Protein AF-A0A2C6CQI9-F1 (afdb_monomer)

Secondary structure (DSSP, 8-state):
-TTSTTEEEEEEEEESSSSSS--HHHHHTT-S-PEEEEEEEE-TTTS-HHHHHHHHHHHS-SSS--GGGTSTT--EEEPPTTS-THHHHHHHHHHHHHHHHHHS----EEESSPPEEEPPTTTTTTTTSS--PPPPP-S--GGGGTT---S--

Structure (mmCIF, N/CA/C/O backbone):
data_AF-A0A2C6CQI9-F1
#
_entry.id   AF-A0A2C6CQI9-F1
#
loop_
_atom_site.group_PDB
_atom_site.id
_atom_site.type_symbol
_atom_site.label_atom_id
_atom_site.label_alt_id
_atom_site.label_comp_id
_atom_site.label_asym_id
_atom_site.label_entity_id
_atom_site.label_seq_id
_atom_site.pdbx_PDB_ins_code
_atom_site.Cartn_x
_atom_site.Cartn_y
_atom_site.Cartn_z
_atom_site.occupancy
_atom_site.B_iso_or_equiv
_atom_site.auth_seq_id
_atom_site.auth_comp_id
_atom_site.auth_asym_id
_atom_site.auth_atom_id
_atom_site.pdbx_PDB_model_num
ATOM 1 N N . MET A 1 1 ? -3.247 -13.017 1.443 1.00 61.34 1 MET A N 1
ATOM 2 C CA . MET A 1 1 ? -4.405 -12.365 0.788 1.00 61.34 1 MET A CA 1
ATOM 3 C C . MET A 1 1 ? -5.164 -13.304 -0.144 1.00 61.34 1 MET A C 1
ATOM 5 O O . MET A 1 1 ? -6.374 -13.183 -0.198 1.00 61.34 1 MET A O 1
ATOM 9 N N . SER A 1 2 ? -4.514 -14.252 -0.832 1.00 61.50 2 SER A N 1
ATOM 10 C CA . SER A 1 2 ? -5.174 -15.193 -1.760 1.00 61.50 2 SER A CA 1
ATOM 11 C C . SER A 1 2 ? -6.266 -16.084 -1.145 1.00 61.50 2 SER A C 1
ATOM 13 O O . SER A 1 2 ? -7.115 -16.575 -1.872 1.00 61.50 2 SER A O 1
ATOM 15 N N . GLN A 1 3 ? -6.276 -16.275 0.178 1.00 68.69 3 GLN A N 1
ATOM 16 C CA . GLN A 1 3 ? -7.279 -17.087 0.886 1.00 68.69 3 GLN A CA 1
ATOM 17 C C . GLN A 1 3 ? -8.524 -16.293 1.334 1.00 68.69 3 GLN A C 1
ATOM 19 O O . GLN A 1 3 ? -9.401 -16.848 1.989 1.00 68.69 3 GLN A O 1
ATOM 24 N N . LEU A 1 4 ? -8.603 -14.991 1.032 1.00 72.81 4 LEU A N 1
ATOM 25 C CA . LEU A 1 4 ? -9.772 -14.178 1.371 1.00 72.81 4 LEU A CA 1
ATOM 26 C C . LEU A 1 4 ? -10.939 -14.477 0.427 1.00 72.81 4 LEU A C 1
ATOM 28 O O . LEU A 1 4 ? -10.793 -14.400 -0.793 1.00 72.81 4 LEU A O 1
ATOM 32 N N . ALA A 1 5 ? -12.117 -14.739 0.995 1.00 80.31 5 ALA A N 1
ATOM 33 C CA . ALA A 1 5 ? -13.346 -14.856 0.219 1.00 80.31 5 ALA A CA 1
ATOM 34 C C . ALA A 1 5 ? -13.591 -13.564 -0.583 1.00 80.31 5 ALA A C 1
ATOM 36 O O . ALA A 1 5 ? -13.515 -12.465 -0.039 1.00 80.31 5 ALA A O 1
ATOM 37 N N . GLY A 1 6 ? -13.847 -13.701 -1.886 1.00 82.44 6 GLY A N 1
ATOM 38 C CA . GLY A 1 6 ? -14.024 -12.574 -2.807 1.00 82.44 6 GLY A CA 1
ATOM 39 C C . GLY A 1 6 ? -12.756 -12.140 -3.547 1.00 82.44 6 GLY A C 1
ATOM 40 O O . GLY A 1 6 ? -12.868 -11.393 -4.517 1.00 82.44 6 GLY A O 1
ATOM 41 N N . VAL A 1 7 ? -11.565 -12.629 -3.177 1.00 86.69 7 VAL A N 1
ATOM 42 C CA . VAL A 1 7 ? -10.353 -12.435 -3.990 1.00 86.69 7 VAL A CA 1
ATOM 43 C C . VAL A 1 7 ? -10.386 -13.377 -5.193 1.00 86.69 7 VAL A C 1
ATOM 45 O O . VAL A 1 7 ? -10.481 -14.590 -5.048 1.00 86.69 7 VAL A O 1
ATOM 48 N N . ILE A 1 8 ? -10.302 -12.799 -6.390 1.00 87.12 8 ILE A N 1
ATOM 49 C CA . ILE A 1 8 ? -10.314 -13.511 -7.674 1.00 87.12 8 ILE A CA 1
ATOM 50 C C . ILE A 1 8 ? -8.895 -13.951 -8.042 1.00 87.12 8 ILE A C 1
ATOM 52 O O . ILE A 1 8 ? -8.685 -15.075 -8.485 1.00 87.12 8 ILE A O 1
ATOM 56 N N . SER A 1 9 ? -7.911 -13.060 -7.895 1.00 85.00 9 SER A N 1
ATOM 57 C CA . SER A 1 9 ? -6.504 -13.384 -8.155 1.00 85.00 9 SER A CA 1
ATOM 58 C C . SER A 1 9 ? -5.549 -12.419 -7.459 1.00 85.00 9 SER A C 1
ATOM 60 O O . SER A 1 9 ? -5.897 -11.278 -7.139 1.00 85.00 9 SER A O 1
ATOM 62 N N . THR A 1 10 ? -4.315 -12.874 -7.250 1.00 86.44 10 THR A N 1
ATOM 63 C CA . THR A 1 10 ? -3.217 -12.066 -6.712 1.00 86.44 10 THR A CA 1
ATOM 64 C C . THR A 1 10 ? -1.977 -12.232 -7.573 1.00 86.44 10 THR A C 1
ATOM 66 O O . THR A 1 10 ? -1.635 -13.360 -7.911 1.00 86.44 10 THR A O 1
ATOM 69 N N . HIS A 1 11 ? -1.287 -11.136 -7.884 1.00 85.69 11 HIS A N 1
ATOM 70 C CA . HIS A 1 11 ? -0.061 -11.155 -8.685 1.00 85.69 11 HIS A CA 1
ATOM 71 C C . HIS A 1 11 ? 1.039 -10.362 -7.985 1.00 85.69 11 HIS A C 1
ATOM 73 O O . HIS A 1 11 ? 0.832 -9.201 -7.628 1.00 85.69 11 HIS A O 1
ATOM 79 N N . ALA A 1 12 ? 2.211 -10.968 -7.810 1.00 86.62 12 ALA A N 1
ATOM 80 C CA . ALA A 1 12 ? 3.386 -10.273 -7.293 1.00 86.62 12 ALA A CA 1
ATOM 81 C C . ALA A 1 12 ? 4.029 -9.406 -8.388 1.00 86.62 12 ALA A C 1
ATOM 83 O O . ALA A 1 12 ? 4.058 -9.781 -9.565 1.00 86.62 12 ALA A O 1
ATOM 84 N N . GLY A 1 13 ? 4.550 -8.241 -8.013 1.00 87.62 13 GLY A N 1
ATOM 85 C CA . GLY A 1 13 ? 5.192 -7.332 -8.953 1.00 87.62 13 GLY A CA 1
ATOM 86 C C . GLY A 1 13 ? 5.795 -6.099 -8.303 1.00 87.62 13 GLY A C 1
ATOM 87 O O . GLY A 1 13 ? 6.000 -6.041 -7.091 1.00 87.62 13 GLY A O 1
ATOM 88 N N . PHE A 1 14 ? 6.074 -5.108 -9.142 1.00 88.44 14 PHE A N 1
ATOM 89 C CA . PHE A 1 14 ? 6.751 -3.872 -8.780 1.00 88.44 14 PHE A CA 1
ATOM 90 C C . PHE A 1 14 ? 5.904 -2.666 -9.183 1.00 88.44 14 PHE A C 1
ATOM 92 O O . PHE A 1 14 ? 5.313 -2.647 -10.266 1.00 88.44 14 PHE A O 1
ATOM 99 N N . ALA A 1 15 ? 5.833 -1.660 -8.313 1.00 89.19 15 ALA A N 1
ATOM 100 C CA . ALA A 1 15 ? 5.063 -0.446 -8.568 1.00 89.19 15 ALA A CA 1
ATOM 101 C C . ALA A 1 15 ? 5.604 0.768 -7.797 1.00 89.19 15 ALA A C 1
ATOM 103 O O . ALA A 1 15 ? 6.308 0.636 -6.796 1.00 89.19 15 ALA A O 1
ATOM 104 N N . GLY A 1 16 ? 5.231 1.970 -8.243 1.00 85.56 16 GLY A N 1
ATOM 105 C CA . GLY A 1 16 ? 5.514 3.231 -7.543 1.00 85.56 16 GLY A CA 1
ATOM 106 C C . GLY A 1 16 ? 6.908 3.824 -7.778 1.00 85.56 16 GLY A C 1
ATOM 107 O O . GLY A 1 16 ? 7.200 4.885 -7.224 1.00 85.56 16 GLY A O 1
ATOM 108 N N . GLY A 1 17 ? 7.748 3.164 -8.579 1.00 86.00 17 GLY A N 1
ATOM 109 C CA . GLY A 1 17 ? 9.033 3.673 -9.059 1.00 86.00 17 GLY A CA 1
ATOM 110 C C . GLY A 1 17 ? 8.952 4.346 -10.430 1.00 86.00 17 GLY A C 1
ATOM 111 O O . GLY A 1 17 ? 7.885 4.446 -11.032 1.00 86.00 17 GLY A O 1
ATOM 112 N N . THR A 1 18 ? 10.101 4.802 -10.929 1.00 83.88 18 THR A N 1
ATOM 113 C CA . THR A 1 18 ? 10.212 5.574 -12.182 1.00 83.88 18 THR A CA 1
ATOM 114 C C . THR A 1 18 ? 10.666 4.742 -13.379 1.00 83.88 18 THR A C 1
ATOM 116 O O . THR A 1 18 ? 10.424 5.133 -14.517 1.00 83.88 18 THR A O 1
ATOM 119 N N . LEU A 1 19 ? 11.314 3.595 -13.146 1.00 83.75 19 LEU A N 1
ATOM 120 C CA . LEU A 1 19 ? 11.836 2.743 -14.215 1.00 83.75 19 LEU A CA 1
ATOM 121 C C . LEU A 1 19 ? 10.705 1.906 -14.845 1.00 83.75 19 LEU A C 1
ATOM 123 O O . LEU A 1 19 ? 10.106 1.100 -14.127 1.00 83.75 19 LEU A O 1
ATOM 127 N N . PRO A 1 20 ? 10.409 2.036 -16.151 1.00 85.75 20 PRO A N 1
ATOM 128 C CA . PRO A 1 20 ? 9.466 1.146 -16.817 1.00 85.75 20 PRO A CA 1
ATOM 129 C C . PRO A 1 20 ? 10.046 -0.266 -16.974 1.00 85.75 20 PRO A C 1
ATOM 131 O O . PRO A 1 20 ? 11.238 -0.421 -17.225 1.00 85.75 20 PRO A O 1
ATOM 134 N N . TYR A 1 21 ? 9.193 -1.286 -16.843 1.00 84.06 21 TYR A N 1
ATOM 135 C CA . TYR A 1 21 ? 9.546 -2.710 -16.977 1.00 84.06 21 TYR A CA 1
ATOM 136 C C . TYR A 1 21 ? 10.789 -3.130 -16.159 1.00 84.06 21 TYR A C 1
ATOM 138 O O . TYR A 1 21 ? 11.743 -3.672 -16.722 1.00 84.06 21 TYR A O 1
ATOM 146 N N . PRO A 1 22 ? 10.814 -2.880 -14.834 1.00 83.44 22 PRO A N 1
ATOM 147 C CA . PRO A 1 22 ? 11.981 -3.168 -14.010 1.00 83.44 22 PRO A CA 1
ATOM 148 C C . PRO A 1 22 ? 12.212 -4.681 -13.874 1.00 83.44 22 PRO A C 1
ATOM 150 O O . PRO A 1 22 ? 11.277 -5.452 -13.651 1.00 83.44 22 PRO A O 1
ATOM 153 N N . THR A 1 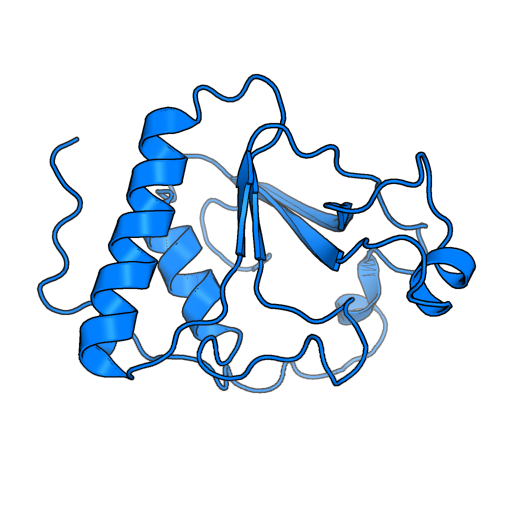23 ? 13.472 -5.112 -13.928 1.00 81.50 23 THR A N 1
ATOM 154 C CA . THR A 1 23 ? 13.852 -6.472 -13.521 1.00 81.50 23 THR A CA 1
ATOM 155 C C . THR A 1 23 ? 14.040 -6.548 -12.007 1.00 81.50 23 THR A C 1
ATOM 157 O O . THR A 1 23 ? 14.371 -5.554 -11.358 1.00 81.50 23 THR A O 1
ATOM 160 N N . TYR A 1 24 ? 13.902 -7.742 -11.421 1.00 78.44 24 TYR A N 1
ATOM 161 C CA . TYR A 1 24 ? 14.149 -7.943 -9.986 1.00 78.44 24 TYR A CA 1
ATOM 162 C C . TYR A 1 24 ? 15.541 -7.454 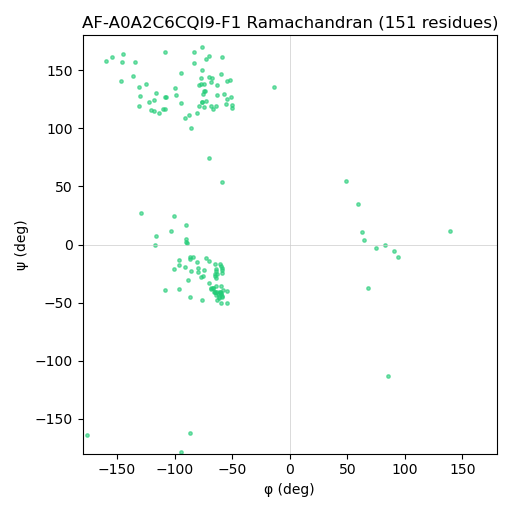-9.558 1.00 78.44 24 TYR A C 1
ATOM 164 O O . TYR A 1 24 ? 15.687 -6.809 -8.522 1.00 78.44 24 TYR A O 1
ATOM 172 N N . GLN A 1 25 ? 16.561 -7.696 -10.388 1.00 77.75 25 GLN A N 1
ATOM 173 C CA . GLN A 1 25 ? 17.926 -7.235 -10.132 1.00 77.75 25 GLN A CA 1
ATOM 174 C C . GLN A 1 25 ? 18.003 -5.707 -10.045 1.00 77.75 25 GLN A C 1
ATOM 176 O O . GLN A 1 25 ? 18.657 -5.189 -9.145 1.00 77.75 25 GLN A O 1
ATOM 181 N N . GLN A 1 26 ? 17.293 -4.989 -10.921 1.00 80.25 26 GLN A N 1
ATOM 182 C CA . GLN A 1 26 ? 17.209 -3.526 -10.886 1.00 80.25 26 GLN A CA 1
ATOM 183 C C . GLN A 1 26 ? 16.400 -3.018 -9.688 1.00 80.25 26 GLN A C 1
ATOM 185 O O . GLN A 1 26 ? 16.708 -1.973 -9.131 1.00 80.25 26 GLN A O 1
ATOM 190 N N . VAL A 1 27 ? 15.370 -3.735 -9.240 1.00 78.62 27 VAL A N 1
ATOM 191 C CA . VAL A 1 27 ? 14.658 -3.357 -8.006 1.00 78.62 27 VAL A CA 1
ATOM 192 C C . VAL A 1 27 ? 15.557 -3.562 -6.785 1.00 78.62 27 VAL A C 1
ATOM 194 O O . VAL A 1 27 ? 15.615 -2.696 -5.914 1.00 78.62 27 VAL A O 1
ATOM 197 N N . CYS A 1 28 ? 16.352 -4.634 -6.774 1.00 75.44 28 CYS A N 1
ATOM 198 C CA . CYS A 1 28 ? 17.312 -4.933 -5.713 1.00 75.44 28 CYS A CA 1
ATOM 199 C C . CYS A 1 28 ? 18.444 -3.904 -5.578 1.00 75.44 28 CYS A C 1
ATOM 201 O O . CYS A 1 28 ? 19.033 -3.814 -4.500 1.00 75.44 28 CYS A O 1
ATOM 203 N N . THR A 1 29 ? 18.743 -3.103 -6.613 1.00 76.12 29 THR A N 1
ATOM 204 C CA . THR A 1 29 ? 19.695 -1.981 -6.482 1.00 76.12 29 THR A CA 1
ATOM 205 C C . THR A 1 29 ? 19.124 -0.816 -5.680 1.00 76.12 29 THR A C 1
ATOM 207 O O . THR A 1 29 ? 19.874 0.082 -5.308 1.00 76.12 29 THR A O 1
ATOM 210 N N . LYS A 1 30 ? 17.811 -0.814 -5.398 1.00 71.06 30 LYS A N 1
ATOM 211 C CA . LYS A 1 30 ? 17.092 0.199 -4.602 1.00 71.06 30 LYS A CA 1
ATOM 212 C C . LYS A 1 30 ? 17.094 1.610 -5.198 1.00 71.06 30 LYS A C 1
ATOM 214 O O . LYS A 1 30 ? 16.663 2.554 -4.546 1.00 71.06 30 LYS A O 1
ATOM 219 N N . THR A 1 31 ? 17.529 1.764 -6.446 1.00 78.06 31 THR A N 1
ATOM 220 C CA . THR A 1 31 ? 17.607 3.059 -7.143 1.00 78.06 31 THR A CA 1
ATOM 221 C C . THR A 1 31 ? 16.394 3.345 -8.026 1.00 78.06 31 THR A C 1
ATOM 223 O O . THR A 1 31 ? 16.194 4.477 -8.449 1.00 78.06 31 THR A O 1
ATOM 226 N N . THR A 1 32 ? 15.557 2.340 -8.294 1.00 80.50 32 THR A N 1
ATOM 227 C CA . THR A 1 32 ? 14.403 2.464 -9.205 1.00 80.50 32 THR A CA 1
ATOM 228 C C . THR A 1 32 ? 13.174 3.107 -8.562 1.00 80.50 32 THR A C 1
ATOM 230 O O . THR A 1 32 ? 12.237 3.485 -9.265 1.00 80.50 32 THR A O 1
ATOM 233 N N . GLY A 1 33 ? 13.149 3.203 -7.228 1.00 81.12 33 GLY A N 1
ATOM 234 C CA . GLY A 1 33 ? 12.017 3.719 -6.450 1.00 81.12 33 GLY A CA 1
ATOM 235 C C . GLY A 1 33 ? 10.821 2.763 -6.326 1.00 81.12 33 GLY A C 1
ATOM 236 O O . GLY A 1 33 ? 9.851 3.077 -5.629 1.00 81.12 33 GLY A O 1
ATOM 237 N N . HIS A 1 34 ? 10.873 1.589 -6.964 1.00 83.94 34 HIS A N 1
ATOM 238 C CA . HIS A 1 34 ? 9.787 0.611 -6.899 1.00 83.94 34 HIS A CA 1
ATOM 239 C C . HIS A 1 34 ? 9.633 0.013 -5.498 1.00 83.94 34 HIS A C 1
ATOM 241 O O . HIS A 1 34 ? 10.608 -0.201 -4.778 1.00 83.94 34 HIS A O 1
ATOM 247 N N . ALA A 1 35 ? 8.386 -0.233 -5.107 1.00 83.75 35 ALA A N 1
ATOM 248 C CA . ALA A 1 35 ? 8.030 -1.133 -4.019 1.00 83.75 35 ALA A CA 1
ATOM 249 C C . ALA A 1 35 ? 7.720 -2.521 -4.582 1.00 83.75 35 ALA A C 1
ATOM 251 O O . ALA A 1 35 ? 7.164 -2.636 -5.677 1.00 83.75 35 ALA A O 1
ATOM 252 N N . GLU A 1 36 ? 8.031 -3.558 -3.809 1.00 83.56 36 GLU A N 1
ATOM 253 C CA . GLU A 1 36 ? 7.458 -4.884 -4.017 1.00 83.56 36 GLU A CA 1
ATOM 254 C C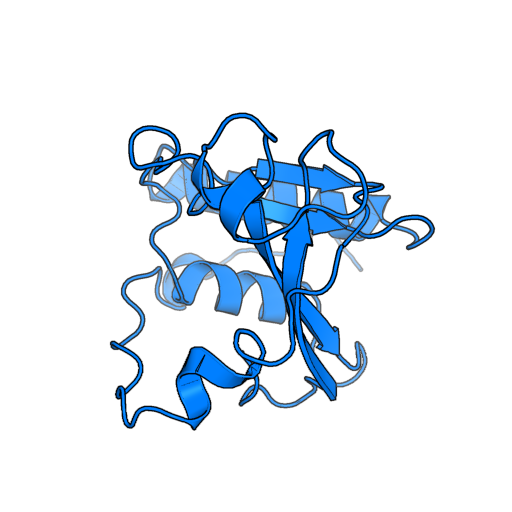 . GLU A 1 36 ? 5.999 -4.850 -3.562 1.00 83.56 36 GLU A C 1
ATOM 256 O O . GLU A 1 36 ? 5.693 -4.479 -2.428 1.00 83.56 36 GLU A O 1
ATOM 261 N N . VAL A 1 37 ? 5.086 -5.201 -4.463 1.00 87.56 37 VAL A N 1
ATOM 262 C CA . VAL A 1 37 ? 3.645 -5.119 -4.221 1.00 87.56 37 VAL A CA 1
ATOM 263 C C . VAL A 1 37 ? 2.937 -6.383 -4.680 1.00 87.56 37 VAL A C 1
ATOM 265 O O . VAL A 1 37 ? 3.396 -7.103 -5.569 1.00 87.56 37 VAL A O 1
ATOM 268 N N . VAL A 1 38 ? 1.763 -6.621 -4.101 1.00 88.25 38 V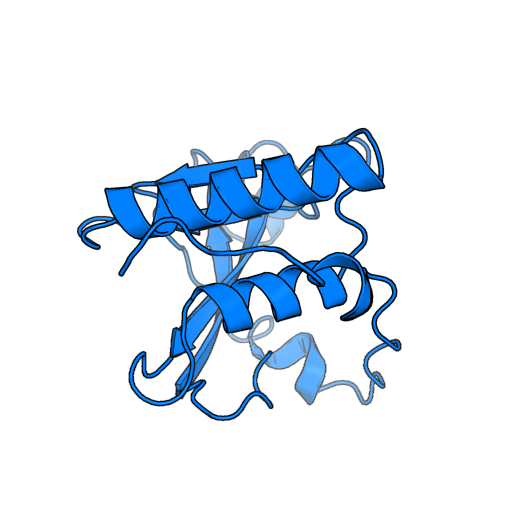AL A N 1
ATOM 269 C CA . VAL A 1 38 ? 0.822 -7.633 -4.576 1.00 88.25 38 VAL A CA 1
ATOM 270 C C . VAL A 1 38 ? -0.378 -6.914 -5.173 1.00 88.25 38 VAL A C 1
ATOM 272 O O . VAL A 1 38 ? -1.106 -6.213 -4.473 1.00 88.25 38 VAL A O 1
ATOM 275 N N . ARG A 1 39 ? -0.606 -7.099 -6.474 1.00 89.56 39 ARG A N 1
ATOM 276 C CA . ARG A 1 39 ? -1.838 -6.667 -7.131 1.00 89.56 39 ARG A CA 1
ATOM 277 C C . ARG A 1 39 ? -2.947 -7.648 -6.779 1.00 89.56 39 ARG A C 1
ATOM 279 O O . ARG A 1 39 ? -2.826 -8.834 -7.073 1.00 89.56 39 ARG A O 1
ATOM 286 N N . VAL A 1 40 ? -4.032 -7.145 -6.202 1.00 89.00 40 VAL A N 1
ATOM 287 C CA . VAL A 1 40 ? -5.212 -7.938 -5.836 1.00 89.00 40 VAL A CA 1
ATOM 288 C C . VAL A 1 40 ? -6.362 -7.598 -6.777 1.00 89.00 40 VAL A C 1
ATOM 290 O O . VAL A 1 40 ? -6.710 -6.431 -6.942 1.00 89.00 40 VAL A O 1
ATOM 293 N N . VAL A 1 41 ? -6.956 -8.621 -7.385 1.00 88.44 41 VAL A N 1
ATOM 294 C CA . VAL A 1 41 ? -8.222 -8.526 -8.121 1.00 88.44 41 VAL A CA 1
ATOM 295 C C . VAL A 1 41 ? -9.286 -9.209 -7.274 1.00 88.44 41 VAL A C 1
ATOM 297 O O . VAL A 1 41 ? -9.090 -10.350 -6.860 1.00 88.44 41 VAL A O 1
ATOM 300 N N . TYR A 1 42 ? -10.390 -8.524 -6.992 1.00 87.75 42 TYR A N 1
ATOM 301 C CA . TYR A 1 42 ? -11.439 -9.009 -6.095 1.00 87.75 42 TYR A CA 1
ATOM 302 C C . TYR A 1 42 ? -12.829 -8.558 -6.561 1.00 87.75 42 TYR A C 1
ATOM 304 O O . TYR A 1 42 ? -12.958 -7.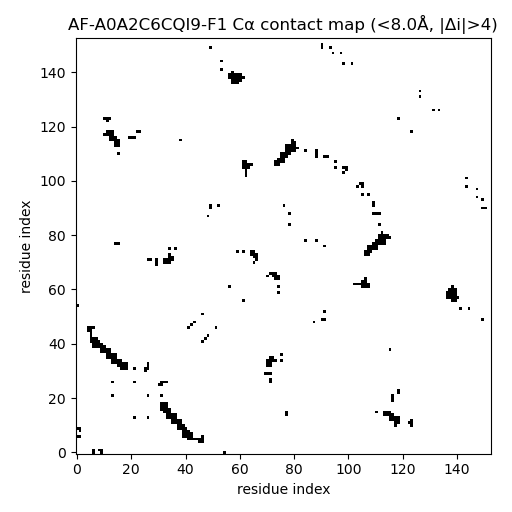572 -7.289 1.00 87.75 42 TYR A O 1
ATOM 312 N N . ASP A 1 43 ? -13.865 -9.288 -6.148 1.00 87.88 43 ASP A N 1
ATOM 313 C CA . ASP A 1 43 ? -15.263 -8.940 -6.400 1.00 87.88 43 ASP A CA 1
ATOM 314 C C . ASP A 1 43 ? -15.789 -8.016 -5.291 1.00 87.88 43 ASP A C 1
ATOM 316 O O . ASP A 1 43 ? -16.003 -8.454 -4.158 1.00 87.88 43 ASP A O 1
ATOM 320 N N . ARG A 1 44 ? -16.053 -6.745 -5.636 1.00 87.38 44 ARG A N 1
ATOM 321 C CA . ARG A 1 44 ? -16.581 -5.723 -4.708 1.00 87.38 44 ARG A CA 1
ATOM 322 C C . ARG A 1 44 ? -17.948 -6.073 -4.108 1.00 87.38 44 ARG A C 1
ATOM 324 O O . ARG A 1 44 ? -18.350 -5.440 -3.138 1.00 87.38 44 ARG A O 1
ATOM 331 N N . ARG A 1 45 ? -18.680 -7.034 -4.686 1.00 88.00 45 ARG A N 1
ATOM 332 C CA . ARG A 1 45 ? -19.972 -7.514 -4.162 1.00 88.00 45 ARG A CA 1
ATOM 333 C C . ARG A 1 45 ? -19.804 -8.505 -3.012 1.00 88.00 45 ARG A C 1
ATOM 335 O O . ARG A 1 45 ? -20.750 -8.717 -2.264 1.00 88.00 45 ARG A O 1
ATOM 342 N N . VAL A 1 46 ? -18.628 -9.124 -2.906 1.00 87.69 46 VAL A N 1
ATOM 343 C CA . VAL A 1 46 ? -18.312 -10.157 -1.908 1.00 87.69 46 VAL A CA 1
ATOM 344 C C . VAL A 1 46 ? -17.350 -9.622 -0.849 1.00 87.69 46 VAL A C 1
ATOM 346 O O . VAL A 1 46 ? -17.509 -9.932 0.328 1.00 87.69 46 VAL A O 1
ATOM 349 N N . LEU A 1 47 ? -16.373 -8.812 -1.263 1.00 86.31 47 LEU A N 1
ATOM 350 C CA . LEU A 1 47 ? -15.364 -8.200 -0.404 1.00 86.31 47 LEU A CA 1
ATOM 351 C C . LEU A 1 47 ? -15.287 -6.712 -0.726 1.00 86.31 47 LEU A C 1
ATOM 353 O O . LEU A 1 47 ? -14.968 -6.349 -1.856 1.00 86.31 47 LEU A O 1
ATOM 357 N N . ASP A 1 48 ? -15.561 -5.842 0.241 1.00 89.38 48 ASP A N 1
ATOM 358 C CA . ASP A 1 48 ? -15.410 -4.405 0.021 1.00 89.38 48 ASP A CA 1
ATOM 359 C C . ASP A 1 48 ? -13.954 -3.937 0.221 1.00 89.38 48 ASP A C 1
ATOM 361 O O . ASP A 1 48 ? -13.089 -4.643 0.751 1.00 89.38 48 ASP A O 1
ATOM 365 N N . LEU A 1 49 ? -13.663 -2.714 -0.234 1.00 88.69 49 LEU A N 1
ATOM 366 C CA . LEU A 1 49 ? -12.321 -2.148 -0.111 1.00 88.69 49 LEU A CA 1
ATOM 367 C C . LEU A 1 49 ? -11.907 -1.957 1.353 1.00 88.69 49 LEU A C 1
ATOM 369 O O . LEU A 1 49 ? -10.733 -2.126 1.673 1.00 88.69 49 LEU A O 1
ATOM 373 N N . GLN A 1 50 ? -12.838 -1.598 2.238 1.00 90.12 50 GLN A N 1
ATOM 374 C CA . GLN A 1 50 ? -12.523 -1.372 3.645 1.00 90.12 50 GLN A CA 1
ATOM 375 C C . GLN A 1 50 ? -12.026 -2.672 4.280 1.00 90.12 50 GLN A C 1
ATOM 377 O O . GLN A 1 50 ? -10.975 -2.674 4.911 1.00 90.12 50 GLN A O 1
ATOM 382 N N . GLN A 1 51 ? -12.725 -3.784 4.066 1.00 88.75 51 GLN A N 1
ATOM 383 C CA . GLN A 1 51 ? -12.342 -5.113 4.535 1.00 88.75 51 GLN A CA 1
ATOM 384 C C . GLN A 1 51 ? -10.987 -5.541 3.965 1.00 88.75 51 GLN A C 1
ATOM 386 O O . GLN A 1 51 ? -10.133 -6.043 4.700 1.00 88.75 51 GLN A O 1
ATOM 391 N N . LEU A 1 52 ? -10.748 -5.291 2.672 1.00 89.25 52 LEU A N 1
ATOM 392 C CA . LEU A 1 52 ? -9.455 -5.580 2.055 1.00 89.25 52 LEU A CA 1
ATOM 393 C C . LEU A 1 52 ? -8.320 -4.764 2.700 1.00 89.25 52 LEU A C 1
ATOM 395 O O . LEU A 1 52 ? -7.255 -5.311 2.990 1.00 89.25 52 LEU A O 1
ATOM 399 N N . LEU A 1 53 ? -8.549 -3.477 2.971 1.00 90.25 53 LEU A N 1
ATOM 400 C CA . LEU A 1 53 ? -7.585 -2.605 3.645 1.00 90.25 53 LEU A CA 1
ATOM 401 C C . LEU A 1 53 ? -7.378 -2.990 5.117 1.00 90.25 53 LEU A C 1
ATOM 403 O O . LEU A 1 53 ? -6.248 -2.971 5.598 1.00 90.25 53 LEU A O 1
ATOM 407 N N . GLN A 1 54 ? -8.426 -3.401 5.831 1.00 89.38 54 GLN A N 1
ATOM 408 C CA . GLN A 1 54 ? -8.302 -3.927 7.195 1.00 89.38 54 GLN A CA 1
ATOM 409 C C . GLN A 1 54 ? -7.384 -5.150 7.217 1.00 89.38 54 GLN A C 1
ATOM 411 O O . GLN A 1 54 ? -6.490 -5.236 8.060 1.00 89.38 54 GLN A O 1
ATOM 416 N N . PHE A 1 55 ? -7.557 -6.058 6.254 1.00 86.19 55 PHE A N 1
ATOM 417 C CA . PHE A 1 55 ? -6.686 -7.217 6.116 1.00 86.19 55 PHE A CA 1
ATOM 418 C C . PHE A 1 55 ? -5.258 -6.821 5.730 1.00 86.19 55 PHE A C 1
ATOM 420 O O . PHE A 1 55 ? -4.305 -7.396 6.243 1.00 86.19 55 PHE A O 1
ATOM 427 N N . PHE A 1 56 ? -5.076 -5.811 4.875 1.00 88.75 56 PHE A N 1
ATOM 428 C CA . PHE A 1 56 ? -3.753 -5.252 4.581 1.00 88.75 56 PHE A CA 1
ATOM 429 C C . PHE A 1 56 ? -3.027 -4.818 5.863 1.00 88.75 56 PHE A C 1
ATOM 431 O O . PHE A 1 56 ? -1.916 -5.275 6.105 1.00 88.75 56 PHE A O 1
ATOM 438 N N . PHE A 1 57 ? -3.670 -4.041 6.734 1.00 87.12 57 PHE A N 1
ATOM 439 C CA . PHE A 1 57 ? -3.070 -3.591 7.998 1.00 87.12 57 PHE A CA 1
ATOM 440 C C . PHE A 1 57 ? -2.876 -4.701 9.050 1.00 87.12 57 PHE A C 1
ATOM 442 O O . PHE A 1 57 ? -2.132 -4.504 10.010 1.00 87.12 57 PHE A O 1
ATOM 449 N N . GLN A 1 58 ? -3.501 -5.870 8.884 1.00 84.94 58 GLN A N 1
ATOM 450 C CA . GLN A 1 58 ? -3.225 -7.061 9.702 1.00 84.94 58 GLN A CA 1
ATOM 451 C C . GLN A 1 58 ? -1.926 -7.763 9.291 1.00 84.94 58 GLN A C 1
ATOM 453 O O . GLN A 1 58 ? -1.293 -8.430 10.109 1.00 84.94 58 GLN A O 1
ATOM 458 N N . LEU A 1 59 ? -1.515 -7.646 8.027 1.00 81.62 59 LEU A N 1
ATOM 459 C CA . LEU A 1 59 ? -0.389 -8.415 7.492 1.00 81.62 59 LEU A CA 1
ATOM 460 C C . LEU A 1 59 ? 0.976 -7.836 7.865 1.00 81.62 59 LEU A C 1
ATOM 462 O O . LEU A 1 59 ? 1.964 -8.572 7.894 1.00 81.62 59 LEU A O 1
ATOM 466 N N . HIS A 1 60 ? 1.052 -6.544 8.168 1.00 79.62 60 HIS A N 1
ATOM 467 C CA . HIS A 1 60 ? 2.291 -5.872 8.546 1.00 79.62 60 HIS A CA 1
ATOM 468 C C . HIS A 1 60 ? 2.046 -4.792 9.593 1.00 79.62 60 HIS A C 1
ATOM 470 O O . HIS A 1 60 ? 0.926 -4.354 9.816 1.00 79.62 60 HIS A O 1
ATOM 476 N N . ASP A 1 61 ? 3.133 -4.362 10.227 1.00 80.81 61 ASP A N 1
ATOM 477 C CA . ASP A 1 61 ? 3.150 -3.203 11.114 1.00 80.81 61 ASP A CA 1
ATOM 478 C C . ASP A 1 61 ? 3.246 -1.915 10.270 1.00 80.81 61 ASP A C 1
ATOM 480 O O . ASP A 1 61 ? 4.276 -1.711 9.612 1.00 80.81 61 ASP A O 1
ATOM 484 N N . PRO A 1 62 ? 2.200 -1.065 10.247 1.00 82.38 62 PRO A N 1
ATOM 485 C CA . PRO A 1 62 ? 2.182 0.154 9.450 1.00 82.38 62 PRO A CA 1
ATOM 486 C C . PRO A 1 62 ? 2.861 1.350 10.138 1.00 82.38 62 PRO A C 1
ATOM 488 O O . PRO A 1 62 ? 3.073 2.364 9.470 1.00 82.38 62 PRO A O 1
ATOM 491 N N . GLY A 1 63 ? 3.191 1.260 11.433 1.00 78.44 63 GLY A N 1
ATOM 492 C CA . GLY A 1 63 ? 3.878 2.325 12.174 1.00 78.44 63 GLY A CA 1
ATOM 493 C C . GLY A 1 63 ? 5.397 2.270 12.062 1.00 78.44 63 GLY A C 1
ATOM 494 O O . GLY A 1 63 ? 6.101 3.228 12.382 1.00 78.44 63 GLY A O 1
ATOM 495 N N . ARG A 1 64 ? 5.919 1.159 11.543 1.00 72.25 64 ARG A N 1
ATOM 496 C CA . ARG A 1 64 ? 7.334 1.009 11.244 1.00 72.25 64 ARG A CA 1
ATOM 497 C C . ARG A 1 64 ? 7.638 1.441 9.817 1.00 72.25 64 ARG A C 1
ATOM 499 O O . ARG A 1 64 ? 7.345 0.709 8.868 1.00 72.25 64 ARG A O 1
ATOM 506 N N . ASP A 1 65 ? 8.322 2.572 9.671 1.00 68.19 65 ASP A N 1
ATOM 507 C CA . ASP A 1 65 ? 8.955 2.896 8.398 1.00 68.19 65 ASP A CA 1
ATOM 508 C C . ASP A 1 65 ? 10.030 1.841 8.092 1.00 68.19 65 ASP A C 1
ATOM 510 O O . ASP A 1 65 ? 10.832 1.455 8.945 1.00 68.19 65 ASP A O 1
ATOM 514 N N . ARG A 1 66 ? 9.965 1.280 6.887 1.00 66.38 66 ARG A N 1
ATOM 515 C CA . ARG A 1 66 ? 10.931 0.291 6.391 1.00 66.38 66 ARG A CA 1
ATOM 516 C C . ARG A 1 66 ? 11.702 0.818 5.190 1.00 66.38 66 ARG A C 1
ATOM 518 O O . ARG A 1 66 ? 12.451 0.055 4.574 1.00 66.38 66 ARG A O 1
ATOM 525 N N . ARG A 1 67 ? 11.542 2.100 4.836 1.00 64.88 67 ARG A N 1
ATOM 526 C CA . ARG A 1 67 ? 12.279 2.728 3.729 1.00 64.88 67 ARG A CA 1
ATOM 527 C C . ARG A 1 67 ? 13.789 2.631 3.953 1.00 64.88 67 ARG A C 1
ATOM 529 O O . ARG A 1 67 ? 14.520 2.244 3.046 1.00 64.88 67 ARG A O 1
ATOM 536 N N . ASP A 1 68 ? 14.216 2.806 5.191 1.00 54.66 68 ASP A N 1
ATOM 537 C CA . ASP A 1 68 ? 15.570 2.666 5.730 1.00 54.66 68 ASP A CA 1
ATOM 538 C C . ASP A 1 68 ? 16.134 1.230 5.688 1.00 54.66 68 ASP A C 1
ATOM 540 O O . ASP A 1 68 ? 17.349 1.040 5.713 1.00 54.66 68 ASP A O 1
ATOM 544 N N . ARG A 1 69 ? 15.292 0.200 5.516 1.00 52.91 69 ARG A N 1
ATOM 545 C CA . ARG A 1 69 ? 15.723 -1.206 5.340 1.00 52.91 69 ARG A CA 1
ATOM 546 C C . ARG A 1 69 ? 15.645 -1.712 3.905 1.00 52.91 69 ARG A C 1
ATOM 548 O O . ARG A 1 69 ? 15.821 -2.906 3.662 1.00 52.91 69 ARG A O 1
ATOM 555 N N . GLY A 1 70 ? 15.450 -0.817 2.943 1.00 53.50 70 GLY A N 1
ATOM 556 C CA . GLY A 1 70 ? 15.645 -1.140 1.536 1.00 53.50 70 GLY A CA 1
ATOM 557 C C . GLY A 1 70 ? 14.625 -0.587 0.560 1.00 53.50 70 GLY A C 1
ATOM 558 O O . GLY A 1 70 ? 14.660 -1.032 -0.575 1.00 53.50 70 GLY A O 1
ATOM 559 N N . GLY A 1 71 ? 13.742 0.338 0.954 1.00 59.38 71 GLY A N 1
ATOM 560 C CA . GLY A 1 71 ? 12.790 1.031 0.067 1.00 59.38 71 GLY A CA 1
ATOM 561 C C . GLY A 1 71 ? 11.672 0.159 -0.527 1.00 59.38 71 GLY A C 1
ATOM 562 O O . GLY A 1 71 ? 10.529 0.606 -0.613 1.00 59.38 71 GLY A O 1
ATOM 563 N N . GLN A 1 72 ? 1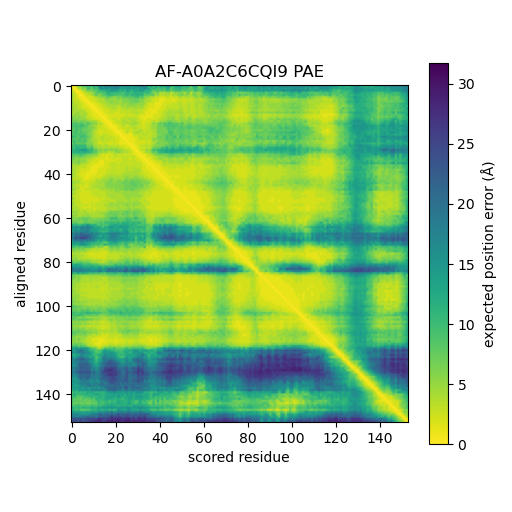1.985 -1.088 -0.877 1.00 58.97 72 GLN A N 1
ATOM 564 C CA . GLN A 1 72 ? 11.130 -2.061 -1.547 1.00 58.97 72 GLN A CA 1
ATOM 565 C C . GLN A 1 72 ? 10.074 -2.687 -0.622 1.00 58.97 72 GLN A C 1
ATOM 567 O O . GLN A 1 72 ? 8.996 -3.021 -1.092 1.00 58.97 72 GLN A O 1
ATOM 572 N N . TYR A 1 73 ? 10.332 -2.763 0.691 1.00 65.88 73 TYR A N 1
ATOM 573 C CA . TYR A 1 73 ? 9.430 -3.362 1.695 1.00 65.88 73 TYR A CA 1
ATOM 574 C C . TYR A 1 73 ? 8.611 -2.335 2.490 1.00 65.88 73 TYR A C 1
ATOM 576 O O . TYR A 1 73 ? 8.251 -2.578 3.647 1.00 65.88 73 TYR A O 1
ATOM 584 N N . ARG A 1 74 ? 8.381 -1.148 1.923 1.00 80.25 74 ARG A N 1
ATOM 585 C CA . ARG A 1 74 ? 7.591 -0.098 2.578 1.00 80.25 74 ARG A CA 1
ATOM 586 C C . ARG A 1 74 ? 6.094 -0.413 2.512 1.00 80.25 74 ARG A C 1
ATOM 588 O O . ARG A 1 74 ? 5.632 -1.020 1.551 1.00 80.25 74 ARG A O 1
ATOM 595 N N . SER A 1 75 ? 5.341 0.040 3.512 1.00 85.38 75 SER A N 1
ATOM 596 C CA . SER A 1 75 ? 3.876 -0.015 3.475 1.00 85.38 75 SER A CA 1
ATOM 597 C C . SER A 1 75 ? 3.361 0.958 2.415 1.00 85.38 75 SER A C 1
ATOM 599 O O . SER A 1 75 ? 3.614 2.161 2.512 1.00 85.38 75 SER A O 1
ATOM 601 N N . ALA A 1 76 ? 2.660 0.454 1.401 1.00 88.75 76 ALA A N 1
ATOM 602 C CA . ALA A 1 76 ? 2.119 1.275 0.327 1.00 88.75 76 ALA A CA 1
ATOM 603 C C . ALA A 1 76 ? 0.789 0.724 -0.202 1.00 88.75 76 ALA A C 1
ATOM 605 O O . ALA A 1 76 ? 0.620 -0.484 -0.359 1.00 88.75 76 ALA A O 1
ATOM 606 N N . ILE A 1 77 ? -0.132 1.635 -0.505 1.00 91.31 77 ILE A N 1
ATOM 607 C CA . ILE A 1 77 ? -1.420 1.386 -1.147 1.00 91.31 77 ILE A CA 1
ATOM 608 C C . ILE A 1 77 ? -1.411 2.143 -2.471 1.00 91.31 77 ILE A C 1
ATOM 610 O O . ILE A 1 77 ? -1.351 3.375 -2.506 1.00 91.31 77 ILE A O 1
ATOM 614 N N . PHE A 1 78 ? -1.464 1.396 -3.568 1.00 91.25 78 PHE A N 1
ATOM 615 C CA . PHE A 1 78 ? -1.442 1.952 -4.912 1.00 91.25 78 PHE A CA 1
ATOM 616 C C . PHE A 1 78 ? -2.738 1.648 -5.646 1.00 91.25 78 PHE A C 1
ATOM 618 O O . PHE A 1 78 ? -3.164 0.494 -5.710 1.00 91.25 78 PHE A O 1
ATOM 625 N N . PHE A 1 79 ? -3.332 2.683 -6.233 1.00 89.88 79 PHE A N 1
ATOM 626 C CA . PHE A 1 79 ? -4.488 2.545 -7.106 1.00 89.88 79 PHE A CA 1
ATOM 627 C C . PHE A 1 79 ? -4.053 2.587 -8.576 1.00 89.88 79 PHE A C 1
ATOM 629 O O . PHE A 1 79 ? -3.234 3.439 -8.945 1.00 89.88 79 PHE A O 1
ATOM 636 N N . PRO A 1 80 ? -4.567 1.670 -9.418 1.00 86.94 80 PRO A N 1
ATOM 637 C CA . PRO A 1 80 ? -4.200 1.622 -10.823 1.00 86.94 80 PRO A CA 1
ATOM 638 C C . PRO A 1 80 ? -4.777 2.822 -11.592 1.00 86.94 80 PRO A C 1
ATOM 640 O O . PRO A 1 80 ? -5.722 3.462 -11.123 1.00 86.94 80 PRO A O 1
ATOM 643 N N . PRO A 1 81 ? -4.241 3.121 -12.786 1.00 82.25 81 PRO A N 1
ATOM 644 C CA . PRO A 1 81 ? -4.806 4.137 -13.659 1.00 82.25 81 PRO A CA 1
ATOM 645 C C . PRO A 1 81 ? -6.248 3.825 -14.051 1.00 82.25 81 PRO A C 1
ATOM 647 O O . PRO A 1 81 ? -6.601 2.658 -14.246 1.00 82.25 81 PRO A O 1
ATOM 650 N N . ASN A 1 82 ? -7.059 4.866 -14.228 1.00 74.88 82 ASN A N 1
ATOM 651 C CA . ASN A 1 82 ? -8.447 4.789 -14.713 1.00 74.88 82 ASN A CA 1
ATOM 652 C C . ASN A 1 82 ? -9.445 4.042 -13.815 1.00 74.88 82 ASN A C 1
ATOM 654 O O . ASN A 1 82 ? -10.609 3.898 -14.196 1.00 74.88 82 ASN A O 1
ATOM 658 N N . SER A 1 83 ? -9.062 3.577 -12.626 1.00 68.06 83 SER A N 1
ATOM 659 C CA . SER A 1 83 ? -10.074 3.255 -11.623 1.00 68.06 83 SER A CA 1
ATOM 660 C C . SER A 1 83 ? -10.607 4.577 -11.048 1.00 68.06 83 SER A C 1
ATOM 662 O O . SER A 1 83 ? -9.867 5.544 -10.886 1.00 68.06 83 SER A O 1
ATOM 664 N N . LEU A 1 84 ? -11.920 4.699 -10.843 1.00 56.94 84 LEU A N 1
ATOM 665 C CA . LEU A 1 84 ? -12.557 5.919 -10.320 1.00 56.94 84 LEU A CA 1
ATOM 666 C C . LEU A 1 84 ? -12.174 6.103 -8.834 1.00 56.94 84 LEU A C 1
ATOM 668 O O . LEU A 1 84 ? -12.948 5.821 -7.922 1.00 56.94 84 LEU A O 1
ATOM 672 N N . ASN A 1 85 ? -10.929 6.522 -8.601 1.00 67.81 85 ASN A N 1
ATOM 673 C CA . ASN A 1 85 ? -10.172 6.261 -7.373 1.00 67.81 85 ASN A CA 1
ATOM 674 C C . ASN A 1 85 ? -10.385 7.262 -6.258 1.00 67.81 85 ASN A C 1
ATOM 676 O O . ASN A 1 85 ? -9.952 7.015 -5.141 1.00 67.81 85 ASN A O 1
ATOM 680 N N . THR A 1 86 ? -11.040 8.393 -6.504 1.00 78.25 86 THR A N 1
ATOM 681 C CA . THR A 1 86 ? -11.071 9.463 -5.499 1.00 78.25 86 THR A CA 1
ATOM 682 C C . THR A 1 86 ? -11.800 9.039 -4.223 1.00 78.25 86 THR A C 1
ATOM 684 O O . THR A 1 86 ? -11.497 9.551 -3.148 1.00 78.25 86 THR A O 1
ATOM 687 N N . ARG A 1 87 ? -12.771 8.122 -4.316 1.00 83.62 87 ARG A N 1
ATOM 688 C CA . ARG A 1 87 ? -13.460 7.554 -3.148 1.00 83.62 87 ARG A CA 1
ATOM 689 C C . ARG A 1 87 ? -12.590 6.528 -2.427 1.00 83.62 87 ARG A C 1
ATOM 691 O O . ARG A 1 87 ? -12.453 6.588 -1.210 1.00 83.62 87 ARG A O 1
ATOM 698 N N . ASP A 1 88 ? -12.007 5.610 -3.184 1.00 87.69 88 ASP A N 1
ATOM 699 C CA . ASP A 1 88 ? -11.196 4.513 -2.660 1.00 87.69 88 ASP A CA 1
ATOM 700 C C . ASP A 1 88 ? -9.896 5.049 -2.012 1.00 87.69 88 ASP A C 1
ATOM 702 O O . ASP A 1 88 ? -9.512 4.634 -0.918 1.00 87.69 88 ASP A O 1
ATOM 706 N N . GLU A 1 89 ? -9.295 6.083 -2.603 1.00 88.38 89 GLU A N 1
ATOM 707 C CA . GLU A 1 89 ? -8.173 6.837 -2.041 1.00 88.38 89 GLU A CA 1
ATOM 708 C C . GLU A 1 89 ? -8.561 7.579 -0.757 1.00 88.38 89 GLU A C 1
ATOM 710 O O . GLU A 1 89 ? -7.823 7.543 0.231 1.00 88.38 89 GLU A O 1
ATOM 715 N N . ARG A 1 90 ? -9.736 8.226 -0.737 1.00 89.88 90 ARG A N 1
ATOM 716 C CA . ARG A 1 90 ? -10.268 8.874 0.472 1.00 89.88 90 ARG A CA 1
ATOM 717 C C . ARG A 1 90 ? -10.482 7.868 1.599 1.00 89.88 90 ARG A C 1
ATOM 719 O O . ARG A 1 90 ? -10.134 8.175 2.734 1.00 89.88 90 ARG A O 1
ATOM 726 N N . MET A 1 91 ? -10.993 6.676 1.288 1.00 90.38 91 MET A N 1
ATOM 727 C CA . MET A 1 91 ? -11.145 5.590 2.258 1.00 90.38 91 MET A CA 1
ATOM 728 C C . MET A 1 91 ? -9.793 5.183 2.849 1.00 90.38 91 MET A C 1
ATOM 730 O O . MET A 1 91 ? -9.644 5.162 4.069 1.00 90.38 91 MET A O 1
ATOM 734 N N . ALA A 1 92 ? -8.792 4.921 2.001 1.00 91.19 92 ALA A N 1
ATOM 735 C CA . ALA A 1 92 ? -7.456 4.542 2.455 1.00 91.19 92 ALA A CA 1
ATOM 736 C C . ALA A 1 92 ? -6.833 5.615 3.361 1.00 91.19 92 ALA A C 1
ATOM 738 O O . ALA A 1 92 ? -6.332 5.301 4.440 1.00 91.19 92 ALA A O 1
ATOM 739 N N . LYS A 1 93 ? -6.929 6.891 2.968 1.00 91.44 93 LYS A N 1
ATOM 740 C CA . LYS A 1 93 ? -6.445 8.023 3.772 1.00 91.44 93 LYS A CA 1
ATOM 741 C C . LYS A 1 93 ? -7.196 8.162 5.100 1.00 91.44 93 LYS A C 1
ATOM 743 O O . LYS A 1 93 ? -6.560 8.395 6.123 1.00 91.44 93 LYS A O 1
ATOM 748 N N . ALA A 1 94 ? -8.518 7.980 5.107 1.00 92.56 94 ALA A N 1
ATOM 749 C CA . ALA A 1 94 ? -9.325 8.032 6.326 1.00 92.56 94 ALA A CA 1
ATOM 750 C C . ALA A 1 94 ? -8.973 6.896 7.298 1.00 92.56 94 ALA A C 1
ATOM 752 O O . ALA A 1 94 ? -8.856 7.130 8.498 1.00 92.56 94 ALA A O 1
ATOM 753 N N . MET A 1 95 ? -8.750 5.682 6.788 1.00 92.50 95 MET A N 1
ATOM 754 C CA . MET A 1 95 ? -8.304 4.549 7.603 1.00 92.50 95 MET A CA 1
ATOM 755 C C . MET A 1 95 ? -6.906 4.780 8.185 1.00 92.50 95 MET A C 1
ATOM 757 O O . MET A 1 95 ? -6.682 4.482 9.354 1.00 92.50 95 MET A O 1
ATOM 761 N N . ILE A 1 96 ? -5.983 5.352 7.405 1.00 91.44 96 ILE A N 1
ATOM 762 C CA . ILE A 1 96 ? -4.645 5.728 7.887 1.00 91.44 96 ILE A CA 1
ATOM 763 C C . ILE A 1 96 ? -4.735 6.769 9.003 1.00 91.44 96 ILE A C 1
ATOM 765 O O . ILE A 1 96 ? -4.076 6.601 10.023 1.00 91.44 96 ILE A O 1
ATOM 769 N N . ALA A 1 97 ? -5.553 7.812 8.832 1.00 91.56 97 ALA A N 1
ATOM 770 C CA . ALA A 1 97 ? -5.748 8.839 9.854 1.00 91.56 97 ALA A CA 1
ATOM 771 C C . ALA A 1 97 ? -6.333 8.244 11.145 1.00 91.56 97 ALA A C 1
ATOM 773 O O . ALA A 1 97 ? -5.801 8.476 12.223 1.00 91.56 97 ALA A O 1
ATOM 774 N N . HIS A 1 98 ? -7.355 7.392 11.023 1.00 91.12 98 HIS A N 1
ATOM 775 C CA . HIS A 1 98 ? -7.945 6.703 12.170 1.00 91.12 98 HIS A CA 1
ATOM 776 C C . HIS A 1 98 ? -6.933 5.829 12.923 1.00 91.12 98 HIS A C 1
ATOM 778 O O . HIS A 1 98 ? -6.912 5.822 14.151 1.00 91.12 98 HIS A O 1
ATOM 784 N N . LEU A 1 99 ? -6.078 5.103 12.197 1.00 89.31 99 LEU A N 1
ATOM 785 C CA . LEU A 1 99 ? -5.004 4.330 12.816 1.00 89.31 99 LEU A CA 1
ATOM 786 C C . LEU A 1 99 ? -3.967 5.233 13.482 1.00 89.31 99 LEU A C 1
ATOM 788 O O . LEU A 1 99 ? -3.511 4.923 14.580 1.00 89.31 99 LEU A O 1
ATOM 792 N N . ALA A 1 100 ? -3.604 6.345 12.844 1.00 89.19 100 ALA A N 1
ATOM 793 C CA . ALA A 1 100 ? -2.640 7.287 13.394 1.00 89.19 100 ALA A CA 1
ATOM 794 C C . ALA A 1 100 ? -3.101 7.860 14.746 1.00 89.19 100 ALA A C 1
ATOM 796 O O . ALA A 1 100 ? -2.294 7.984 15.664 1.00 89.19 100 ALA A O 1
ATOM 797 N N . ASP A 1 101 ? -4.405 8.085 14.926 1.00 88.75 101 ASP A N 1
ATOM 798 C CA . ASP A 1 101 ? -4.970 8.506 16.217 1.00 88.75 101 ASP A CA 1
ATOM 799 C C . ASP A 1 101 ? -4.783 7.457 17.332 1.00 88.75 101 ASP A C 1
ATOM 801 O O . ASP A 1 101 ? -4.755 7.799 18.514 1.00 88.75 101 ASP A O 1
ATOM 805 N N . GLN A 1 102 ? -4.651 6.174 16.980 1.00 86.00 102 GLN A N 1
ATOM 806 C CA . GLN A 1 102 ? -4.538 5.069 17.938 1.00 86.00 102 GLN A CA 1
ATOM 807 C C . GLN A 1 102 ? -3.093 4.648 18.221 1.00 86.00 102 GLN A C 1
ATOM 809 O O . GLN A 1 102 ? -2.777 4.285 19.353 1.00 86.00 102 GLN A O 1
ATOM 814 N N . ILE A 1 103 ? -2.228 4.642 17.201 1.00 84.94 103 ILE A N 1
ATOM 815 C CA . ILE A 1 103 ? -0.842 4.144 17.308 1.00 84.94 103 ILE A CA 1
ATOM 816 C C . ILE A 1 103 ? 0.224 5.215 17.053 1.00 84.94 103 ILE A C 1
ATOM 818 O O . ILE A 1 103 ? 1.417 4.926 17.139 1.00 84.94 103 ILE A O 1
ATOM 822 N N . GLY A 1 104 ? -0.177 6.450 16.757 1.00 86.56 104 GLY A N 1
ATOM 823 C CA . GLY A 1 104 ? 0.726 7.548 16.435 1.00 86.56 104 GLY A CA 1
ATOM 824 C C . GLY A 1 104 ? 1.115 7.559 14.958 1.00 86.56 104 GLY A C 1
ATOM 825 O O . GLY A 1 104 ? 0.306 7.851 14.085 1.00 86.56 104 GLY A O 1
ATOM 826 N N . LEU A 1 105 ? 2.384 7.303 14.645 1.00 85.88 105 LEU A N 1
ATOM 827 C CA . LEU A 1 105 ? 2.860 7.415 13.267 1.00 85.88 105 LEU A CA 1
ATOM 828 C C . LEU A 1 105 ? 2.376 6.233 12.416 1.00 85.88 105 LEU A C 1
ATOM 830 O O . LEU A 1 105 ? 2.564 5.083 12.793 1.00 85.88 105 LEU A O 1
ATOM 834 N N . VAL A 1 106 ? 1.829 6.519 11.232 1.00 87.12 106 VAL A N 1
ATOM 835 C CA . VAL A 1 106 ? 1.540 5.524 10.189 1.00 87.12 106 VAL A CA 1
ATOM 836 C C . VAL A 1 106 ? 2.316 5.896 8.928 1.00 87.12 106 VAL A C 1
ATOM 838 O O . VAL A 1 106 ? 2.058 6.922 8.307 1.00 87.12 106 VAL A O 1
ATOM 841 N N . SER A 1 107 ? 3.260 5.049 8.518 1.00 87.44 107 SER A N 1
ATOM 842 C CA . SER A 1 107 ? 4.165 5.297 7.381 1.00 87.44 107 SER A CA 1
ATOM 843 C C . SER A 1 107 ? 3.623 4.783 6.041 1.00 87.44 107 SER A C 1
ATOM 845 O O . SER A 1 107 ? 4.385 4.614 5.089 1.00 87.44 107 SER A O 1
ATOM 847 N N . THR A 1 108 ? 2.322 4.494 5.960 1.00 89.25 108 THR A N 1
ATOM 848 C CA . THR A 1 108 ? 1.703 3.924 4.756 1.00 89.25 108 THR A CA 1
ATOM 849 C C . THR A 1 108 ? 1.552 4.984 3.672 1.00 89.25 108 THR A C 1
ATOM 851 O O . THR A 1 108 ? 0.839 5.969 3.842 1.00 89.25 108 THR A O 1
ATOM 854 N N . GLU A 1 109 ? 2.214 4.770 2.540 1.00 89.00 109 GLU A N 1
ATOM 855 C CA . GLU A 1 109 ? 2.107 5.622 1.358 1.00 89.00 109 GLU A CA 1
ATOM 856 C C . GLU A 1 109 ? 0.802 5.335 0.601 1.00 89.00 109 GLU A C 1
ATOM 858 O O . GLU A 1 109 ? 0.445 4.177 0.412 1.00 89.00 109 GLU A O 1
ATOM 863 N N . VAL A 1 110 ? 0.109 6.371 0.121 1.00 90.50 110 VAL A N 1
ATOM 864 C CA . VAL A 1 110 ? -1.057 6.221 -0.765 1.00 90.50 110 VAL A CA 1
ATOM 865 C C . VAL A 1 110 ? -0.799 6.983 -2.058 1.00 90.50 110 VAL A C 1
ATOM 867 O O . VAL A 1 110 ? -0.553 8.189 -2.016 1.00 90.50 110 VAL A O 1
ATOM 870 N N . LYS A 1 111 ? -0.861 6.294 -3.202 1.00 88.75 111 LYS A N 1
ATOM 871 C CA . LYS A 1 111 ? -0.727 6.905 -4.535 1.00 88.75 111 LYS A CA 1
ATOM 872 C C . LYS A 1 111 ? -1.767 6.357 -5.507 1.00 88.75 111 LYS A C 1
ATOM 874 O O . LYS A 1 111 ? -2.088 5.172 -5.478 1.00 88.75 111 LYS A O 1
ATOM 879 N N . SER A 1 112 ? -2.233 7.224 -6.393 1.00 88.44 112 SER A N 1
ATOM 880 C CA . SER A 1 112 ? -3.150 6.898 -7.490 1.00 88.44 112 SER A CA 1
ATOM 881 C C . SER A 1 112 ? -2.416 6.959 -8.830 1.00 88.44 112 SER A C 1
ATOM 883 O O . SER A 1 112 ? -1.307 7.491 -8.894 1.00 88.44 112 SER A O 1
ATOM 885 N N . GLU A 1 113 ? -3.020 6.405 -9.884 1.00 86.31 113 GLU A N 1
ATOM 886 C CA . GLU A 1 113 ? -2.441 6.367 -11.238 1.00 86.31 113 GLU A CA 1
ATOM 887 C C . GLU A 1 113 ? -1.085 5.635 -11.303 1.00 86.31 113 GLU A C 1
ATOM 889 O O . GLU A 1 113 ? -0.185 5.992 -12.063 1.00 86.31 113 GLU A O 1
ATOM 894 N N . VAL A 1 114 ? -0.918 4.585 -10.491 1.00 87.00 114 VAL A N 1
ATOM 895 C CA 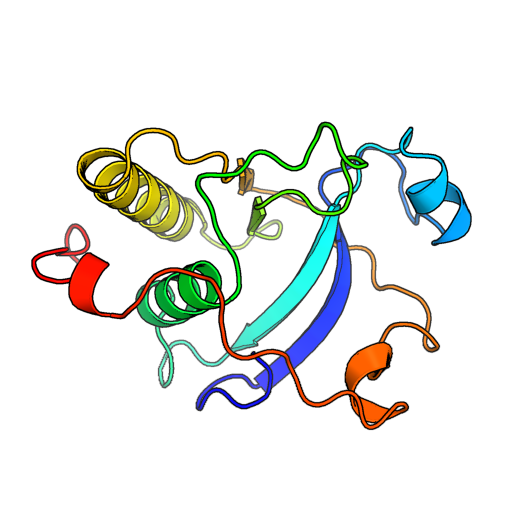. VAL A 1 114 ? 0.347 3.846 -10.398 1.00 87.00 114 VAL A CA 1
ATOM 896 C C . VAL A 1 114 ? 0.343 2.636 -11.328 1.00 87.00 114 VAL A C 1
ATOM 898 O O . VAL A 1 114 ? -0.476 1.726 -11.193 1.00 87.00 114 VAL A O 1
ATOM 901 N N . ILE A 1 115 ? 1.314 2.585 -12.240 1.00 89.38 115 ILE A N 1
ATOM 902 C CA . ILE A 1 115 ? 1.513 1.444 -13.140 1.00 89.38 115 ILE A CA 1
ATOM 903 C C . ILE A 1 115 ? 2.108 0.260 -12.364 1.00 89.38 115 ILE 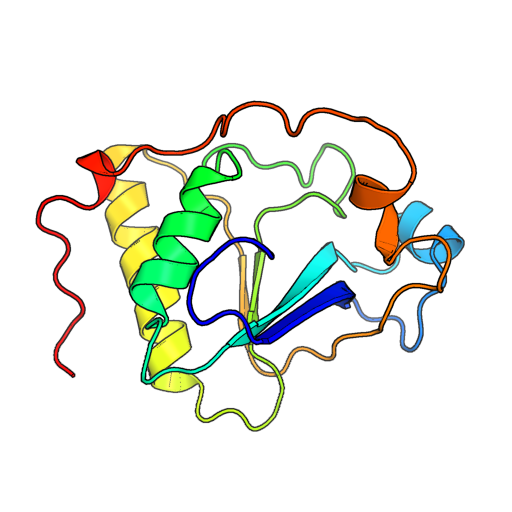A C 1
ATOM 905 O O . ILE A 1 115 ? 3.086 0.405 -11.628 1.00 89.38 115 ILE A O 1
ATOM 909 N N . PHE A 1 116 ? 1.518 -0.919 -12.563 1.00 89.62 116 PHE A N 1
ATOM 910 C CA . PHE A 1 116 ? 1.992 -2.192 -12.024 1.00 89.62 116 PHE A CA 1
ATOM 911 C C . PHE A 1 116 ? 2.785 -2.960 -13.082 1.00 89.62 116 PHE A C 1
ATOM 913 O O . PHE A 1 116 ? 2.279 -3.209 -14.177 1.00 89.62 116 PHE A O 1
ATOM 920 N N . TYR A 1 117 ? 3.987 -3.400 -12.717 1.00 88.94 117 TYR A N 1
ATOM 921 C CA . TYR A 1 117 ? 4.813 -4.285 -13.530 1.00 88.94 117 TYR A CA 1
ATOM 922 C C . TYR A 1 117 ? 4.836 -5.682 -12.897 1.00 88.94 117 TYR A C 1
ATOM 924 O O . TYR A 1 117 ? 5.317 -5.816 -11.769 1.00 88.94 117 TYR A O 1
ATOM 932 N N . PRO A 1 118 ? 4.315 -6.727 -13.565 1.00 86.31 118 PRO A N 1
ATOM 933 C CA . PRO A 1 118 ? 4.345 -8.082 -13.022 1.00 86.31 118 PRO A CA 1
ATOM 934 C C . PRO A 1 118 ? 5.789 -8.566 -12.854 1.00 86.31 118 PRO A C 1
ATOM 936 O O . PRO A 1 118 ? 6.623 -8.360 -13.737 1.00 86.31 118 PRO A O 1
ATOM 939 N N . ALA A 1 119 ? 6.079 -9.225 -11.731 1.00 82.06 119 ALA A N 1
ATOM 940 C CA . ALA A 1 119 ? 7.359 -9.900 -11.547 1.00 82.06 119 ALA A CA 1
ATOM 941 C C . ALA A 1 119 ? 7.421 -11.176 -12.404 1.00 82.06 119 ALA A C 1
ATOM 943 O O . ALA A 1 119 ? 6.389 -11.726 -12.809 1.00 82.06 119 ALA A O 1
ATOM 944 N N . ASP A 1 120 ? 8.642 -11.650 -12.668 1.00 72.25 120 ASP A N 1
ATOM 945 C CA . ASP A 1 120 ? 8.860 -12.886 -13.419 1.00 72.25 120 ASP A CA 1
ATOM 946 C C . ASP A 1 120 ? 8.205 -14.112 -12.744 1.00 72.25 120 ASP A C 1
ATOM 948 O O . ASP A 1 120 ? 7.875 -14.115 -11.553 1.00 72.25 120 ASP A O 1
ATOM 952 N N . GLY A 1 121 ? 8.018 -15.186 -13.518 1.00 60.03 121 GLY A N 1
ATOM 953 C CA . GLY A 1 121 ? 7.317 -16.391 -13.065 1.00 60.03 121 GLY A CA 1
ATOM 954 C C . GLY A 1 121 ? 7.930 -17.077 -11.837 1.00 60.03 121 GLY A C 1
ATOM 955 O O . GLY A 1 121 ? 7.208 -17.760 -11.118 1.00 60.03 121 GLY A O 1
ATOM 956 N N . ARG A 1 122 ? 9.222 -16.868 -11.533 1.00 55.34 122 ARG A N 1
ATOM 957 C CA . ARG A 1 122 ? 9.850 -17.449 -10.329 1.00 55.34 122 ARG A CA 1
ATOM 958 C C . ARG A 1 122 ? 9.412 -16.735 -9.048 1.00 55.34 122 ARG A C 1
ATOM 960 O O . ARG A 1 122 ? 9.489 -17.327 -7.975 1.00 55.34 122 ARG A O 1
ATOM 967 N N . HIS A 1 123 ? 8.939 -15.493 -9.153 1.00 58.41 123 HIS A N 1
ATOM 968 C CA . HIS A 1 123 ? 8.493 -14.675 -8.022 1.00 58.41 123 HIS A CA 1
ATOM 969 C C . HIS A 1 123 ? 6.976 -14.723 -7.781 1.00 58.41 123 HIS A C 1
ATOM 971 O O . HIS A 1 123 ? 6.532 -14.401 -6.681 1.00 58.41 123 HIS A O 1
ATOM 977 N N . GLN A 1 124 ? 6.173 -15.164 -8.757 1.00 54.38 124 GLN A N 1
ATOM 978 C CA . GLN A 1 124 ? 4.705 -15.239 -8.636 1.00 54.38 124 GLN A CA 1
ATOM 979 C C . GLN A 1 124 ? 4.231 -16.232 -7.552 1.00 54.38 124 GLN A C 1
ATOM 981 O O . GLN A 1 124 ? 3.133 -16.081 -7.028 1.00 54.38 124 GLN A O 1
ATOM 986 N N . GLN A 1 125 ? 5.062 -17.215 -7.182 1.00 51.59 125 GLN A N 1
ATOM 987 C CA . GLN A 1 125 ? 4.705 -18.327 -6.286 1.00 51.59 125 GLN A CA 1
ATOM 988 C C . GLN A 1 125 ? 5.700 -18.537 -5.134 1.00 51.59 125 GLN A C 1
ATOM 990 O O . GLN A 1 125 ? 5.839 -19.646 -4.616 1.00 51.59 125 GLN A O 1
ATOM 995 N N . TYR A 1 126 ? 6.406 -17.494 -4.685 1.00 49.03 126 TYR A N 1
ATOM 996 C CA . TYR A 1 126 ? 7.407 -17.666 -3.621 1.00 49.03 126 TYR A CA 1
ATOM 997 C C . TYR A 1 126 ? 6.817 -18.242 -2.310 1.00 49.03 126 TYR A C 1
ATOM 999 O O . TYR A 1 126 ? 7.533 -18.899 -1.556 1.00 49.03 126 TYR A O 1
ATOM 1007 N N . CYS A 1 127 ? 5.511 -18.064 -2.063 1.00 42.84 127 CYS A N 1
ATOM 1008 C CA . CYS A 1 127 ? 4.796 -18.680 -0.937 1.00 42.84 127 CYS A CA 1
ATOM 1009 C C . CYS A 1 127 ? 4.271 -20.105 -1.203 1.00 42.84 127 CYS A C 1
ATOM 1011 O O . CYS A 1 127 ? 4.074 -20.833 -0.238 1.00 42.84 127 CYS A O 1
ATOM 1013 N N . ASP A 1 128 ? 4.059 -20.511 -2.460 1.00 43.59 128 ASP A N 1
ATOM 1014 C CA . ASP A 1 128 ? 3.515 -21.842 -2.787 1.00 43.59 128 ASP A CA 1
ATOM 1015 C C . ASP A 1 128 ? 4.619 -22.904 -2.929 1.00 43.59 128 ASP A C 1
ATOM 1017 O O . ASP A 1 128 ? 4.398 -24.076 -2.640 1.00 43.59 128 ASP A O 1
ATOM 1021 N N . VAL A 1 129 ? 5.827 -22.515 -3.362 1.00 36.97 129 VAL A N 1
ATOM 1022 C CA . VAL A 1 129 ? 6.891 -23.472 -3.748 1.00 36.97 129 VAL A CA 1
ATOM 1023 C C . VAL A 1 129 ? 7.816 -23.847 -2.587 1.00 36.97 129 VAL A C 1
ATOM 1025 O O . VAL A 1 129 ? 8.497 -24.872 -2.618 1.00 36.97 129 VAL A O 1
ATOM 1028 N N . ARG A 1 130 ? 7.855 -23.043 -1.526 1.00 35.09 130 ARG A N 1
ATOM 1029 C CA . ARG A 1 130 ? 8.547 -23.392 -0.285 1.00 35.09 130 ARG A CA 1
ATOM 1030 C C . ARG A 1 130 ? 7.488 -23.441 0.789 1.00 35.09 130 ARG A C 1
ATOM 1032 O O . ARG A 1 130 ? 6.817 -22.436 0.971 1.00 35.09 130 ARG A O 1
ATOM 1039 N N . SER A 1 131 ? 7.373 -24.565 1.491 1.00 36.59 131 SER A N 1
ATOM 1040 C CA . SER A 1 131 ? 6.540 -24.799 2.680 1.00 36.59 131 SER A CA 1
ATOM 1041 C C . SER A 1 131 ? 6.895 -23.852 3.841 1.00 36.59 131 SER A C 1
ATOM 1043 O O . SER A 1 131 ? 7.240 -24.272 4.941 1.00 36.59 131 SER A O 1
ATOM 1045 N N . ILE A 1 132 ? 6.887 -22.550 3.577 1.00 42.41 132 ILE A N 1
ATOM 1046 C CA . ILE A 1 132 ? 7.054 -21.467 4.520 1.00 42.41 132 ILE A CA 1
ATOM 1047 C C . ILE A 1 132 ? 5.651 -21.251 5.044 1.00 42.41 132 ILE A C 1
ATOM 1049 O O . ILE A 1 132 ? 4.813 -20.635 4.387 1.00 42.41 132 ILE A O 1
ATOM 1053 N N . THR A 1 133 ? 5.385 -21.791 6.227 1.00 42.94 133 THR A N 1
ATOM 1054 C CA . THR A 1 133 ? 4.204 -21.419 6.993 1.00 42.94 133 THR A CA 1
ATOM 1055 C C . THR A 1 133 ? 4.172 -19.890 7.052 1.00 42.94 133 THR A C 1
ATOM 1057 O O . THR A 1 133 ? 5.155 -19.294 7.516 1.00 42.94 133 THR A O 1
ATOM 1060 N N . PRO A 1 134 ? 3.113 -19.228 6.543 1.00 47.16 134 PRO A N 1
ATOM 1061 C CA . PRO A 1 134 ? 3.017 -17.786 6.659 1.00 47.16 134 PRO A CA 1
ATOM 1062 C C . PRO A 1 134 ? 3.151 -17.450 8.139 1.00 47.16 134 PRO A C 1
ATOM 1064 O O . PRO A 1 134 ? 2.455 -18.033 8.975 1.00 47.16 134 PRO A O 1
ATOM 1067 N N . ARG A 1 135 ? 4.101 -16.570 8.481 1.00 46.44 135 ARG A N 1
ATOM 1068 C CA . ARG A 1 135 ? 4.216 -16.110 9.866 1.00 46.44 135 ARG A CA 1
ATOM 1069 C C . ARG A 1 135 ? 2.848 -15.567 10.281 1.00 46.44 135 ARG A C 1
ATOM 1071 O O . ARG A 1 135 ? 2.200 -14.922 9.449 1.00 46.44 135 ARG A O 1
ATOM 1078 N N . PRO A 1 136 ? 2.406 -15.822 11.523 1.00 49.56 136 PRO A N 1
ATOM 1079 C CA . PRO A 1 136 ? 1.167 -15.243 12.005 1.00 49.56 136 PRO A CA 1
ATOM 1080 C C . PRO A 1 136 ? 1.208 -13.726 11.775 1.00 49.56 136 PRO A C 1
ATOM 1082 O O . PRO A 1 136 ? 2.290 -13.135 11.895 1.00 49.56 136 PRO A O 1
ATOM 1085 N N . PRO A 1 137 ? 0.076 -13.110 11.395 1.00 56.38 137 PRO A N 1
ATOM 1086 C CA . PRO A 1 137 ? 0.010 -11.677 11.154 1.00 56.38 137 PRO A CA 1
ATOM 1087 C C . PRO A 1 137 ? 0.614 -10.939 12.351 1.00 56.38 137 PRO A C 1
ATOM 1089 O O . PRO A 1 137 ? 0.147 -11.079 13.477 1.00 56.38 137 PRO A O 1
ATOM 1092 N N . THR A 1 138 ? 1.695 -10.195 12.115 1.00 56.69 138 THR A N 1
ATOM 1093 C CA . THR A 1 138 ? 2.317 -9.337 13.135 1.00 56.69 138 THR A CA 1
ATOM 1094 C C . THR A 1 138 ? 1.727 -7.927 13.116 1.00 56.69 138 THR A C 1
ATOM 1096 O O . THR A 1 138 ? 2.272 -7.040 13.766 1.00 56.69 138 THR A O 1
ATOM 1099 N N . GLY A 1 139 ? 0.710 -7.689 12.283 1.00 63.50 139 GLY A N 1
ATOM 1100 C CA . GLY A 1 139 ? 0.042 -6.401 12.147 1.00 63.50 139 GLY A CA 1
ATOM 1101 C C . GLY A 1 139 ? -1.089 -6.207 13.153 1.00 63.50 139 GLY A C 1
ATOM 1102 O O . GLY A 1 139 ? -1.171 -6.874 14.184 1.00 63.50 139 GLY A O 1
ATOM 1103 N N . LEU A 1 140 ? -1.959 -5.249 12.852 1.00 73.69 140 LEU A N 1
ATOM 1104 C CA . LEU A 1 140 ? -2.989 -4.765 13.770 1.00 73.69 140 LEU A CA 1
ATOM 1105 C C . LEU A 1 140 ? -4.192 -5.705 13.824 1.00 73.69 140 LEU A C 1
ATOM 1107 O O . LEU A 1 140 ? -4.671 -6.155 12.793 1.00 73.69 140 LEU A O 1
ATOM 1111 N N . SER A 1 141 ? -4.729 -5.971 15.015 1.00 76.88 141 SER A N 1
ATOM 1112 C CA . SER A 1 141 ? -5.926 -6.805 15.173 1.00 76.88 141 SER A CA 1
ATOM 1113 C C . SER A 1 141 ? -7.218 -6.055 14.802 1.00 76.88 141 SER A C 1
ATOM 1115 O O . SER A 1 141 ? -7.247 -4.832 14.657 1.00 76.88 141 SER A O 1
ATOM 1117 N N . ASN A 1 142 ? -8.339 -6.781 14.714 1.00 76.12 142 ASN A N 1
ATOM 1118 C CA . ASN A 1 142 ? -9.650 -6.189 14.418 1.00 76.12 142 ASN A CA 1
ATOM 1119 C C . ASN A 1 142 ? -10.117 -5.130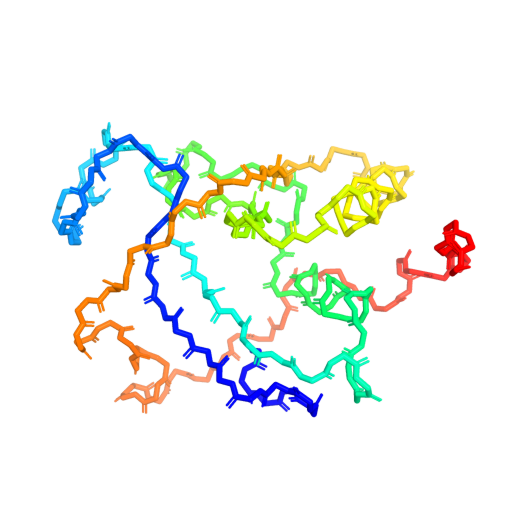 15.434 1.00 76.12 142 ASN A C 1
ATOM 1121 O O . ASN A 1 142 ? -10.997 -4.335 15.107 1.00 76.12 142 ASN A O 1
ATOM 1125 N N . SER A 1 143 ? -9.555 -5.086 16.649 1.00 79.56 143 SER A N 1
ATOM 1126 C CA . SER A 1 143 ? -9.973 -4.119 17.673 1.00 79.56 143 SER A CA 1
ATOM 1127 C C . SER A 1 143 ? -9.675 -2.670 17.291 1.00 79.56 143 SER A C 1
ATOM 1129 O O . SER A 1 143 ? -10.406 -1.783 17.722 1.00 79.56 143 SER A O 1
ATOM 1131 N N . TYR A 1 144 ? -8.654 -2.435 16.462 1.00 78.88 144 TYR A N 1
ATOM 1132 C CA . TYR A 1 144 ? -8.277 -1.096 15.994 1.00 78.88 144 TYR A CA 1
ATOM 1133 C C . TYR A 1 144 ? -9.369 -0.455 15.128 1.00 78.88 144 TYR A C 1
ATOM 1135 O O . TYR A 1 144 ? -9.532 0.756 15.124 1.00 78.88 144 TYR A O 1
ATOM 1143 N N . TRP A 1 145 ? -10.211 -1.258 14.476 1.00 81.38 145 TRP A N 1
ATOM 1144 C CA . TRP A 1 145 ? -11.277 -0.758 13.604 1.00 81.38 145 TRP A CA 1
ATOM 1145 C C . TRP A 1 145 ? -12.606 -0.508 14.323 1.00 81.38 145 TRP A C 1
ATOM 1147 O O . TRP A 1 145 ? -13.599 -0.139 13.690 1.00 81.38 145 TRP A O 1
ATOM 1157 N N . LYS A 1 146 ? -12.667 -0.717 15.644 1.00 79.69 146 LYS A N 1
ATOM 1158 C CA . LYS A 1 146 ? -13.900 -0.530 16.411 1.00 79.69 146 LYS A CA 1
ATOM 1159 C C . LYS A 1 146 ? -14.288 0.951 16.419 1.00 79.69 146 LYS A C 1
ATOM 1161 O O . LYS A 1 146 ? -13.590 1.781 16.986 1.00 79.69 146 LYS A O 1
ATOM 1166 N N . GLY A 1 147 ? -15.439 1.267 15.828 1.00 77.62 147 GLY A N 1
ATOM 1167 C CA . GLY A 1 147 ? -15.950 2.639 15.745 1.00 77.62 147 GLY A CA 1
ATOM 1168 C C . GLY A 1 147 ? -15.519 3.401 14.491 1.00 77.62 147 GLY A C 1
ATOM 1169 O O . GLY A 1 147 ? -16.050 4.486 14.257 1.00 77.62 147 GLY A O 1
ATOM 1170 N N . PHE A 1 148 ? -14.650 2.830 13.647 1.00 81.44 148 PHE A N 1
ATOM 1171 C CA . PHE A 1 148 ? -14.406 3.377 12.316 1.00 81.44 148 PHE A CA 1
ATOM 1172 C C . PHE A 1 148 ? -15.689 3.277 11.485 1.00 81.44 148 PHE A C 1
ATOM 1174 O O . PHE A 1 148 ? -16.208 2.186 11.238 1.00 81.44 148 PHE A O 1
ATOM 1181 N N . LYS A 1 149 ? -16.205 4.427 11.054 1.00 74.44 149 LYS A N 1
ATOM 1182 C CA . LYS A 1 149 ? -17.285 4.515 10.074 1.00 74.44 149 LYS A CA 1
ATOM 1183 C C . LYS A 1 149 ? -16.704 5.144 8.823 1.00 74.44 149 LYS A C 1
ATOM 1185 O O . LYS A 1 149 ? -16.331 6.316 8.848 1.00 74.44 149 LYS A O 1
ATOM 1190 N N . ALA A 1 150 ? -16.632 4.372 7.744 1.00 66.00 150 ALA A N 1
ATOM 1191 C CA . ALA A 1 150 ? -16.383 4.936 6.430 1.00 66.00 150 ALA A CA 1
ATOM 1192 C C . ALA A 1 150 ? -17.367 6.086 6.186 1.00 66.00 150 ALA A C 1
ATOM 1194 O O . ALA A 1 150 ? -18.577 5.908 6.348 1.00 66.00 150 ALA A O 1
ATOM 1195 N N . ALA A 1 151 ? -16.855 7.265 5.826 1.00 53.97 151 ALA A N 1
ATOM 1196 C CA . ALA A 1 151 ? -17.708 8.371 5.415 1.00 53.97 151 ALA A CA 1
ATOM 1197 C C . ALA A 1 151 ? -18.592 7.886 4.252 1.00 53.97 151 ALA A C 1
ATOM 1199 O O . ALA A 1 151 ? -18.062 7.398 3.256 1.00 53.97 151 ALA A O 1
ATOM 1200 N N . ASN A 1 152 ? -19.907 7.958 4.481 1.00 42.28 152 ASN A N 1
ATOM 1201 C CA . ASN A 1 152 ? -21.044 7.410 3.734 1.00 42.28 152 ASN A CA 1
ATOM 1202 C C . ASN A 1 152 ? -20.804 6.882 2.306 1.00 42.28 152 ASN A C 1
ATOM 1204 O O . ASN A 1 152 ? -20.172 7.520 1.463 1.00 42.28 152 ASN A O 1
ATOM 1208 N N . HIS A 1 153 ? -21.401 5.708 2.068 1.00 44.28 153 HIS A N 1
ATOM 1209 C CA . HIS A 1 153 ? -21.474 5.030 0.779 1.00 44.28 153 HIS A CA 1
ATOM 1210 C C . HIS A 1 153 ? -22.190 5.821 -0.308 1.00 44.28 153 HIS A C 1
ATOM 1212 O O . HIS A 1 153 ? -23.129 6.572 0.024 1.00 44.28 153 HIS A O 1
#

Mean predicted aligned error: 8.65 Å

Nearest PDB structures (foldseek):
  1fva-assembly2_B  TM=8.567E-01  e=4.449E-11  Bos taurus
  7ot4-assembly1_A  TM=8.688E-01  e=7.464E-11  Escherichia coli
  6yev-assembly4_D  TM=8.824E-01  e=1.969E-10  Escherichia coli K-12
  2j89-assembly1_A  TM=9.035E-01  e=8.375E-09  Populus trichocarpa
  3bqf-assembly1_A  TM=9.019E-01  e=7.548E-08  Neisseria meningitidis Z2491

Sequence (153 aa):
MSQLAGVISTHAGFAGGTLPYPTYQQVCTKTTGHAEVVRVVYDRRVLDLQQLLQFFFQLHDPGRDRRDRGGQYRSAIFFPPNSLNTRDERMAKAMIAHLADQIGLVSTEVKSEVIFYPADGRHQQYCDVRSITPRPPTGLSNSYWKGFKAANH

pLDDT: mean 77.29, std 14.73, range [35.09, 92.56]

Radius of gyration: 15.57 Å; Cα contacts (8 Å, |Δi|>4): 230; chains: 1; bounding box: 41×34×35 Å

Solvent-accessible surface area (backbone atoms only — not comparable to full-atom values): 9198 Å² total; per-residue (Å²): 116,78,86,42,77,38,47,76,47,70,45,37,25,38,30,74,38,79,59,80,84,70,49,72,71,53,52,72,68,54,76,36,58,34,25,62,43,70,51,76,42,62,41,68,90,69,34,46,69,68,61,54,50,52,52,52,44,21,61,39,59,48,59,56,75,29,51,93,78,53,46,27,73,39,51,68,49,74,37,52,64,91,54,88,43,73,61,61,51,49,49,52,53,51,52,48,53,60,46,23,78,74,70,49,60,59,53,57,44,78,47,69,65,35,66,76,39,75,47,58,82,80,58,59,42,62,68,76,78,41,96,59,74,77,73,75,66,72,24,53,62,79,73,79,55,67,84,72,70,78,82,76,133

Foldseek 3Di:
DCPDPFWPDKFWFWKDFDDPQDAPVRLQVLPRLIATDIDTDGDCVTANLLNVVVVLQQQDAQQDACCVVRNRHHAEDEAAPPDPCPLSLVSNVLLQVLLCVVPPHGRYYYYYNMDTHTYDPVPRPPPPPDVPDRDRRPGDDPVSCVPDDRDDD